Protein AF-A0A536A8M9-F1 (afdb_monomer)

pLDDT: mean 96.78, std 3.22, range [77.0, 98.69]

Nearest PDB structures (foldseek):
  2b33-assembly1_A  TM=9.605E-01  e=4.967E-05  Thermotoga maritima MSB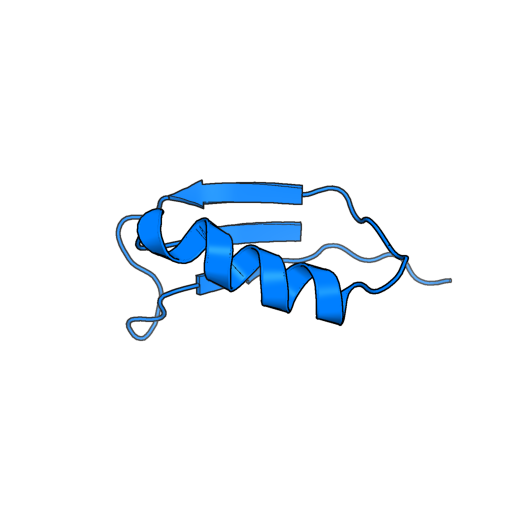8
  5yu2-assembly1_C  TM=9.859E-01  e=4.628E-05  Staphylococcus aureus subsp. aureus Mu50
  1jd1-assembly1_F  TM=9.689E-01  e=4.628E-05  Saccharomyces cerevisiae
  3mqw-assembly1_B  TM=9.868E-01  e=6.592E-05  Entamoeba histolytica
  3quw-assembly1_A  TM=9.675E-01  e=1.337E-04  Saccharomyces cerevisiae

Foldseek 3Di:
DEKEFQDCVCVVVVVVVVCVVCPPNDDDYDYDYDNADPPRDGMDDDDDDDDD

Structure (mmCIF, N/CA/C/O backbone):
data_AF-A0A536A8M9-F1
#
_entry.id   AF-A0A536A8M9-F1
#
loop_
_atom_site.group_PDB
_atom_site.id
_atom_site.type_symbol
_atom_site.label_atom_id
_atom_site.label_alt_id
_atom_site.label_comp_id
_atom_site.label_asym_id
_atom_site.label_entity_id
_atom_site.label_seq_id
_atom_site.pdbx_PDB_ins_code
_atom_site.Cartn_x
_atom_site.Cartn_y
_atom_site.Cartn_z
_atom_site.occupancy
_atom_site.B_iso_or_equiv
_atom_site.auth_seq_id
_atom_site.auth_comp_id
_atom_site.auth_asym_id
_atom_site.auth_atom_id
_atom_site.pdbx_PDB_model_num
ATOM 1 N N . THR A 1 1 ? 5.555 0.211 -6.740 1.00 96.75 1 THR A N 1
ATOM 2 C CA . THR A 1 1 ? 4.240 0.515 -6.165 1.00 96.75 1 THR A CA 1
ATOM 3 C C . THR A 1 1 ? 4.438 1.010 -4.751 1.00 96.75 1 THR A C 1
ATOM 5 O O . THR A 1 1 ? 5.383 0.586 -4.087 1.00 96.75 1 THR A O 1
ATOM 8 N N . THR A 1 2 ? 3.575 1.902 -4.294 1.00 98.50 2 THR A N 1
ATOM 9 C CA . THR A 1 2 ? 3.501 2.281 -2.879 1.00 98.50 2 THR A CA 1
ATOM 10 C C . THR A 1 2 ? 2.186 1.733 -2.351 1.00 98.50 2 THR A C 1
ATOM 12 O O . THR A 1 2 ? 1.146 1.947 -2.969 1.00 98.50 2 THR A O 1
ATOM 15 N N . VAL A 1 3 ? 2.243 0.957 -1.270 1.00 98.50 3 VAL A N 1
ATOM 16 C CA . VAL A 1 3 ? 1.078 0.320 -0.647 1.00 98.50 3 VAL A CA 1
ATOM 17 C C . VAL A 1 3 ? 0.828 0.967 0.708 1.00 98.50 3 VAL A C 1
ATOM 19 O O . VAL A 1 3 ? 1.707 0.962 1.571 1.00 98.50 3 VAL A O 1
ATOM 22 N N . PHE A 1 4 ? -0.380 1.474 0.904 1.00 98.69 4 PHE A N 1
ATOM 23 C CA . PHE A 1 4 ? -0.841 2.053 2.158 1.00 98.69 4 PHE A CA 1
ATOM 24 C C . PHE A 1 4 ? -1.841 1.092 2.801 1.00 98.69 4 PHE A C 1
ATOM 26 O O . PHE A 1 4 ? -2.810 0.699 2.152 1.00 98.69 4 PHE A O 1
ATOM 33 N N . LEU A 1 5 ? -1.602 0.694 4.052 1.00 98.62 5 LEU A N 1
ATOM 34 C CA . LEU A 1 5 ? -2.488 -0.189 4.819 1.00 98.62 5 LEU A CA 1
ATOM 35 C C . LEU A 1 5 ? -2.990 0.515 6.075 1.00 98.62 5 LEU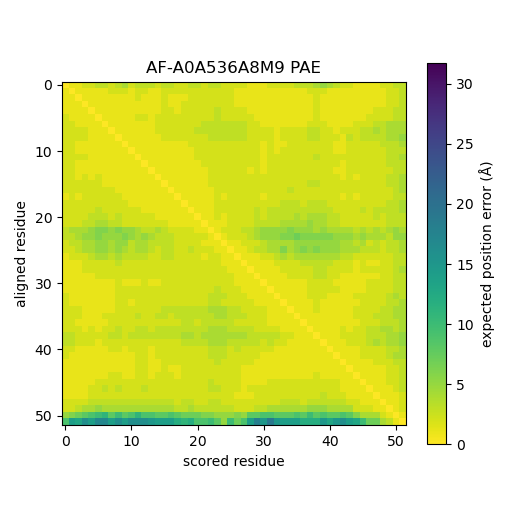 A C 1
ATOM 37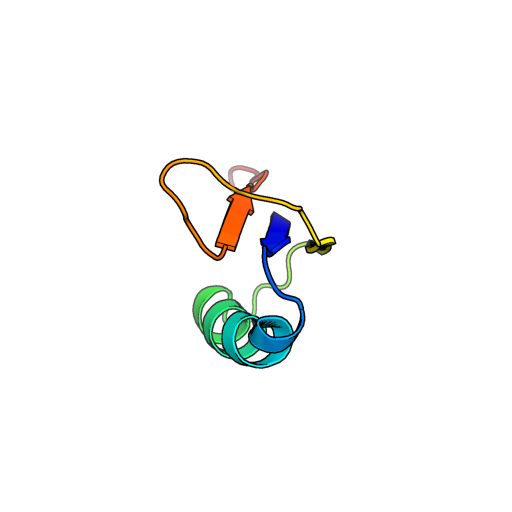 O O . LEU A 1 5 ? -2.202 1.134 6.787 1.00 98.62 5 LEU A O 1
ATOM 41 N N . THR A 1 6 ? -4.277 0.376 6.385 1.00 98.62 6 THR A N 1
ATOM 42 C CA . THR A 1 6 ? -4.823 0.872 7.661 1.00 98.62 6 THR A CA 1
ATOM 43 C C . THR A 1 6 ? -4.518 -0.055 8.838 1.00 98.62 6 THR A C 1
ATOM 45 O O . THR A 1 6 ? -4.538 0.383 9.982 1.00 98.62 6 THR A O 1
ATOM 48 N N . ASP A 1 7 ? -4.232 -1.331 8.564 1.00 98.12 7 ASP A N 1
ATOM 49 C CA . ASP A 1 7 ? -3.832 -2.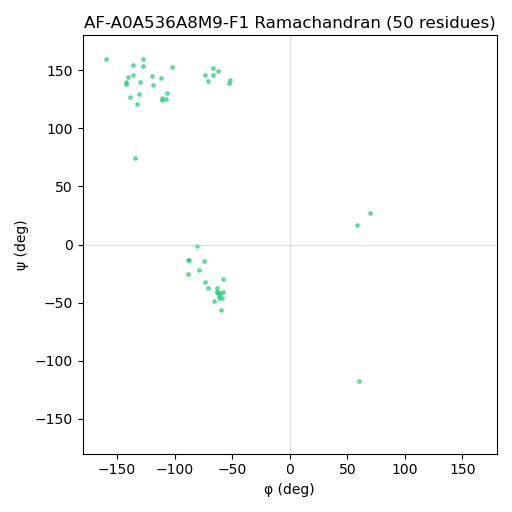333 9.552 1.00 98.12 7 ASP A CA 1
ATOM 50 C C . ASP A 1 7 ? -2.702 -3.206 8.981 1.00 98.12 7 ASP A C 1
ATOM 52 O O . ASP A 1 7 ? -2.823 -3.773 7.893 1.00 98.12 7 ASP A O 1
ATOM 56 N N . LEU A 1 8 ? -1.585 -3.320 9.705 1.00 97.38 8 LEU A N 1
ATOM 57 C CA . LEU A 1 8 ? -0.475 -4.192 9.305 1.00 97.38 8 LEU A CA 1
ATOM 58 C C . LEU A 1 8 ? -0.772 -5.678 9.539 1.00 97.38 8 LEU A C 1
ATOM 60 O O . LEU A 1 8 ? -0.085 -6.517 8.957 1.00 97.38 8 LEU A O 1
ATOM 64 N N . GLY A 1 9 ? -1.805 -6.018 10.315 1.00 98.12 9 GLY A N 1
ATOM 65 C CA . GLY A 1 9 ? -2.327 -7.382 10.409 1.00 98.12 9 GLY A CA 1
ATOM 66 C C . GLY A 1 9 ? -2.764 -7.942 9.050 1.00 98.12 9 GLY A C 1
ATOM 67 O O . GLY A 1 9 ? -2.591 -9.131 8.790 1.00 98.12 9 GLY A O 1
ATOM 68 N N . ASP A 1 10 ? -3.208 -7.076 8.133 1.00 98.06 10 ASP A N 1
ATOM 69 C CA . ASP A 1 10 ? -3.626 -7.452 6.777 1.00 98.06 10 ASP A CA 1
ATOM 70 C C . ASP A 1 10 ? -2.439 -7.634 5.799 1.00 98.06 10 ASP A C 1
A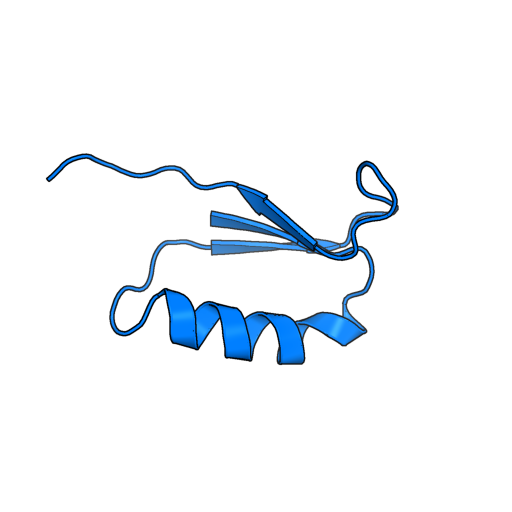TOM 72 O O . ASP A 1 10 ? -2.634 -7.998 4.636 1.00 98.06 10 ASP A O 1
ATOM 76 N N . PHE A 1 11 ? -1.187 -7.419 6.231 1.00 97.69 11 PHE A N 1
ATOM 77 C CA . PHE A 1 11 ? -0.010 -7.442 5.348 1.00 97.69 11 PHE A CA 1
ATOM 78 C C . PHE A 1 11 ? 0.202 -8.787 4.643 1.00 97.69 11 PHE A C 1
ATOM 80 O O . PHE A 1 11 ? 0.531 -8.815 3.455 1.00 97.69 11 PHE A O 1
ATOM 87 N N . ALA A 1 12 ? 0.016 -9.903 5.353 1.00 98.12 12 ALA A N 1
ATOM 88 C CA . ALA A 1 12 ? 0.194 -11.238 4.782 1.00 98.1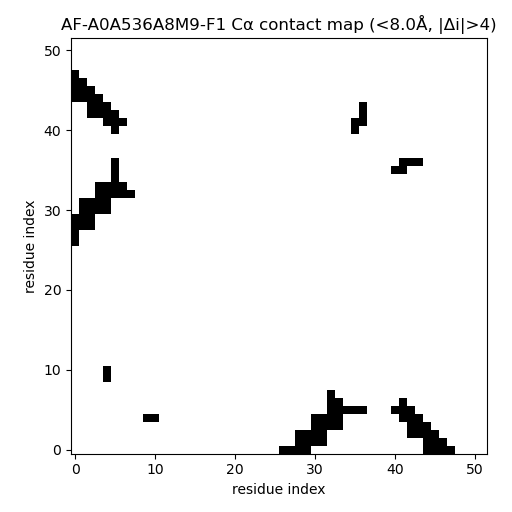2 12 ALA A CA 1
ATOM 89 C C . ALA A 1 12 ? -0.852 -11.531 3.693 1.00 98.12 12 ALA A C 1
ATOM 91 O O . ALA A 1 12 ? -0.484 -11.907 2.581 1.00 98.12 12 ALA A O 1
ATOM 92 N N . ALA A 1 13 ? -2.129 -11.265 3.985 1.00 98.06 13 ALA A N 1
ATOM 93 C CA . ALA A 1 13 ? -3.230 -11.454 3.042 1.00 98.06 13 ALA A CA 1
ATOM 94 C C . ALA A 1 13 ? -3.098 -10.540 1.811 1.00 98.06 13 ALA A C 1
ATOM 96 O O . ALA A 1 13 ? -3.294 -10.974 0.676 1.00 98.06 13 ALA A O 1
ATOM 97 N N . MET A 1 14 ? -2.697 -9.279 2.011 1.00 97.50 14 MET A N 1
ATOM 98 C CA . MET A 1 14 ? -2.411 -8.359 0.908 1.00 97.50 14 MET A CA 1
ATOM 99 C C . MET A 1 14 ? -1.270 -8.880 0.025 1.00 97.50 14 MET A C 1
ATOM 101 O O . MET A 1 14 ? -1.386 -8.842 -1.200 1.00 97.50 14 MET A O 1
ATOM 105 N N . ASN A 1 15 ? -0.185 -9.393 0.619 1.00 96.56 15 ASN A N 1
ATOM 106 C CA . ASN A 1 15 ? 0.971 -9.896 -0.128 1.00 96.56 15 ASN A CA 1
ATOM 107 C C . ASN A 1 15 ? 0.650 -11.099 -1.015 1.00 96.56 15 ASN A C 1
ATOM 109 O O . ASN A 1 15 ? 1.216 -11.190 -2.104 1.00 96.56 15 ASN A O 1
ATOM 113 N N . GLU A 1 16 ? -0.218 -12.002 -0.562 1.00 97.44 16 GLU A N 1
ATOM 114 C CA . GLU A 1 16 ? -0.654 -13.166 -1.338 1.00 97.44 16 GLU A CA 1
ATOM 115 C C . GLU A 1 16 ? -1.317 -12.718 -2.646 1.00 97.44 16 GLU A C 1
ATOM 117 O O . GLU A 1 16 ? -0.802 -12.988 -3.735 1.00 97.44 16 GLU A O 1
ATOM 122 N N . VAL A 1 17 ? -2.357 -11.885 -2.542 1.00 97.06 17 VAL A N 1
ATOM 123 C CA . VAL A 1 17 ? -3.070 -11.338 -3.706 1.00 97.06 17 VAL A CA 1
ATOM 124 C C . VAL A 1 17 ? -2.151 -10.465 -4.568 1.00 97.06 17 VAL A C 1
ATOM 126 O O . VAL A 1 17 ? -2.187 -10.534 -5.798 1.00 97.06 17 VAL A O 1
ATOM 129 N N . TYR A 1 18 ? -1.294 -9.647 -3.950 1.00 96.88 18 TYR A N 1
ATOM 130 C CA . TYR A 1 18 ? -0.318 -8.819 -4.662 1.00 96.88 18 TYR A CA 1
ATOM 131 C C . TYR A 1 18 ? 0.622 -9.681 -5.517 1.00 96.88 18 TYR A C 1
ATOM 133 O O . TYR A 1 18 ? 0.859 -9.373 -6.688 1.00 96.88 18 TYR A O 1
ATOM 141 N N . GLY A 1 19 ? 1.145 -10.772 -4.953 1.00 96.00 19 GLY A N 1
ATOM 142 C CA . GLY A 1 19 ? 2.035 -11.702 -5.642 1.00 96.00 19 GLY A CA 1
ATOM 143 C C . GLY A 1 19 ? 1.368 -12.355 -6.849 1.00 96.00 19 GLY A C 1
ATOM 144 O O . GLY A 1 19 ? 1.949 -12.356 -7.937 1.00 96.00 19 GLY A O 1
ATOM 145 N N . GLU A 1 20 ? 0.131 -12.824 -6.686 1.00 96.56 20 GLU A N 1
ATOM 146 C CA . GLU A 1 20 ? -0.671 -13.384 -7.778 1.00 96.56 20 GLU A CA 1
ATOM 147 C C . GLU A 1 20 ? -0.858 -12.387 -8.926 1.00 96.56 20 GLU A C 1
ATOM 149 O O . GLU A 1 20 ? -0.744 -12.757 -10.095 1.00 96.56 20 GLU A O 1
ATOM 154 N N . ARG A 1 21 ? -1.099 -11.103 -8.621 1.00 95.62 21 ARG A N 1
ATOM 155 C CA . ARG A 1 21 ? -1.358 -10.090 -9.660 1.00 95.62 21 ARG A CA 1
ATOM 156 C C . ARG A 1 21 ? -0.119 -9.676 -10.433 1.00 95.62 21 ARG A C 1
ATOM 158 O O . ARG A 1 21 ? -0.232 -9.374 -11.619 1.00 95.62 21 ARG A O 1
ATOM 165 N N . PHE A 1 22 ? 1.050 -9.675 -9.800 1.00 94.00 22 PHE A N 1
ATOM 166 C CA . PHE A 1 22 ? 2.301 -9.358 -10.487 1.00 94.00 22 PHE A CA 1
ATOM 167 C C . PHE A 1 22 ? 2.971 -10.579 -11.140 1.00 94.00 22 PHE A C 1
ATOM 169 O O . PHE A 1 22 ? 3.845 -10.400 -11.987 1.00 94.00 22 PHE A O 1
ATOM 176 N N . GLY A 1 23 ? 2.553 -11.811 -10.830 1.00 94.06 23 GLY A N 1
ATOM 177 C CA . GLY A 1 23 ? 3.036 -13.020 -11.504 1.00 94.06 23 GLY A CA 1
ATOM 178 C C . GLY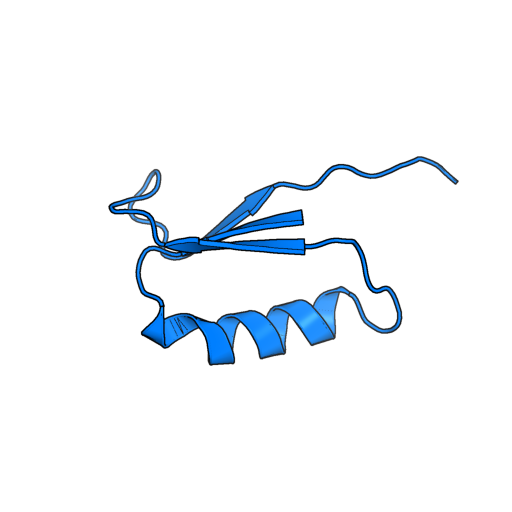 A 1 23 ? 4.549 -13.192 -11.356 1.00 94.06 23 GLY A C 1
ATOM 179 O O . GLY A 1 23 ? 5.047 -13.325 -10.241 1.00 94.06 23 GLY A O 1
ATOM 180 N N . SER A 1 24 ? 5.300 -13.175 -12.462 1.00 94.94 24 SER A N 1
ATOM 181 C CA . SER A 1 24 ? 6.775 -13.169 -12.451 1.00 94.94 24 SER A CA 1
ATOM 182 C C . SER A 1 24 ? 7.386 -11.764 -12.394 1.00 94.94 24 SER A C 1
ATOM 184 O O . SER A 1 24 ? 8.574 -11.618 -12.107 1.00 94.94 24 SER A O 1
ATOM 186 N N . HIS A 1 25 ? 6.595 -10.717 -12.638 1.00 94.12 25 HIS A N 1
ATOM 187 C CA . HIS A 1 25 ? 7.049 -9.340 -12.515 1.00 94.12 25 HIS A CA 1
ATOM 188 C C . HIS A 1 25 ? 7.243 -8.977 -11.033 1.00 94.12 25 HIS A C 1
ATOM 190 O O . HIS A 1 25 ? 6.490 -9.398 -10.150 1.00 94.12 25 HIS A O 1
ATOM 196 N N . ARG A 1 26 ? 8.298 -8.217 -10.738 1.00 93.06 26 ARG A N 1
ATOM 197 C CA . ARG A 1 26 ? 8.685 -7.819 -9.376 1.00 93.06 26 ARG A CA 1
ATOM 198 C C . ARG A 1 26 ? 9.025 -6.325 -9.370 1.00 93.06 26 ARG A C 1
ATOM 200 O O . ARG A 1 26 ? 10.203 -5.975 -9.384 1.00 93.06 26 ARG A O 1
ATOM 207 N N . PRO A 1 27 ? 8.024 -5.429 -9.432 1.00 95.00 27 PRO A N 1
ATOM 208 C CA . PRO A 1 27 ? 8.287 -3.995 -9.385 1.00 95.00 27 PRO A CA 1
ATOM 209 C C . PRO A 1 27 ? 8.828 -3.596 -8.007 1.00 95.00 27 PRO A C 1
ATOM 211 O O . PRO A 1 27 ? 8.475 -4.209 -6.996 1.00 95.00 27 PRO A O 1
ATOM 214 N N . ALA A 1 28 ? 9.636 -2.533 -7.961 1.00 97.38 28 ALA A N 1
ATOM 215 C CA . ALA A 1 28 ? 10.049 -1.915 -6.701 1.00 97.38 28 ALA A CA 1
ATOM 216 C C . ALA A 1 28 ? 8.815 -1.578 -5.846 1.00 97.38 28 ALA A C 1
ATOM 218 O O . ALA A 1 28 ? 7.804 -1.123 -6.392 1.00 97.38 28 ALA A O 1
ATOM 219 N N . ARG A 1 29 ? 8.876 -1.808 -4.528 1.00 97.44 29 ARG A N 1
ATOM 220 C CA . ARG A 1 29 ? 7.729 -1.641 -3.625 1.00 97.44 29 ARG A CA 1
ATOM 221 C C . ARG A 1 29 ? 8.120 -1.062 -2.269 1.00 97.44 29 ARG A C 1
ATOM 223 O O . ARG A 1 29 ? 9.077 -1.537 -1.666 1.00 97.44 29 ARG A O 1
ATOM 230 N N . SER A 1 30 ? 7.275 -0.164 -1.766 1.00 98.06 30 SER A N 1
ATOM 231 C CA . SER A 1 30 ? 7.215 0.239 -0.356 1.00 98.06 30 SER A CA 1
ATOM 232 C C . SER A 1 30 ? 5.831 -0.066 0.222 1.00 98.06 30 SER A C 1
ATOM 234 O O . SER A 1 30 ? 4.829 0.054 -0.482 1.00 98.06 30 SER A O 1
ATOM 236 N N . THR A 1 31 ? 5.765 -0.455 1.496 1.00 98.25 31 THR A N 1
ATOM 237 C CA . THR A 1 31 ? 4.502 -0.651 2.225 1.00 98.25 31 THR A CA 1
ATOM 238 C C . THR A 1 31 ? 4.575 0.071 3.560 1.00 98.25 31 THR A C 1
ATOM 240 O O . THR A 1 31 ? 5.549 -0.111 4.288 1.00 98.25 31 THR A O 1
ATOM 243 N N . VAL A 1 32 ? 3.570 0.888 3.873 1.00 98.19 32 VAL A N 1
ATOM 244 C CA . VAL A 1 32 ? 3.535 1.703 5.094 1.00 98.19 32 VAL A CA 1
ATOM 245 C C . VAL A 1 32 ? 2.156 1.658 5.763 1.00 98.19 32 VAL A C 1
ATOM 247 O O . VAL A 1 32 ? 1.142 1.581 5.060 1.00 98.19 32 VAL A O 1
ATOM 250 N N . PRO A 1 33 ? 2.095 1.711 7.106 1.00 98.19 33 PRO A N 1
ATOM 251 C CA . PRO A 1 33 ? 0.840 1.906 7.815 1.00 98.19 33 PRO A CA 1
ATOM 252 C C . PRO A 1 33 ? 0.356 3.356 7.685 1.00 98.19 33 PRO A C 1
ATOM 254 O O . PRO A 1 33 ? 1.159 4.292 7.692 1.00 98.19 33 PRO A O 1
ATOM 257 N N . VAL A 1 34 ? -0.959 3.548 7.625 1.00 98.44 34 VAL A N 1
ATOM 258 C CA . VAL A 1 34 ? -1.626 4.858 7.653 1.00 98.44 34 VAL A CA 1
ATOM 259 C C . VAL A 1 34 ? -2.831 4.818 8.589 1.00 98.44 34 VAL A C 1
ATOM 261 O O . VAL A 1 34 ? -3.410 3.764 8.817 1.00 98.44 34 VAL A O 1
ATOM 264 N N . ALA A 1 35 ? -3.233 5.968 9.134 1.00 98.31 35 ALA A N 1
ATOM 265 C CA . ALA A 1 35 ? -4.344 6.017 10.088 1.00 98.31 35 ALA A CA 1
ATOM 266 C C . ALA A 1 35 ? -5.715 5.751 9.438 1.00 98.31 35 ALA A C 1
ATOM 268 O O . ALA A 1 35 ? -6.581 5.131 10.049 1.00 98.31 35 ALA A O 1
ATOM 269 N N . ALA A 1 36 ? -5.927 6.240 8.214 1.00 98.38 36 ALA A N 1
ATOM 270 C CA . ALA A 1 36 ? -7.171 6.078 7.469 1.00 98.38 36 ALA A CA 1
ATOM 271 C C . ALA A 1 36 ? -6.936 6.292 5.969 1.00 98.38 36 ALA A C 1
ATOM 273 O O . ALA A 1 36 ? -5.972 6.948 5.572 1.00 98.38 36 ALA A O 1
ATOM 274 N N . LEU A 1 37 ? -7.856 5.778 5.153 1.00 98.56 37 LEU A N 1
ATOM 275 C CA . LEU A 1 37 ? -7.892 5.963 3.703 1.00 98.56 37 LEU A CA 1
ATOM 276 C C . LEU A 1 37 ? -9.269 6.484 3.257 1.00 98.56 37 LEU A C 1
ATOM 278 O O . LEU A 1 37 ? -10.264 6.307 3.978 1.00 98.56 37 LEU A O 1
ATOM 282 N N . PRO A 1 38 ? -9.371 7.106 2.066 1.00 98.38 38 PRO A N 1
ATOM 283 C CA . PRO A 1 38 ? -10.645 7.551 1.515 1.00 98.38 38 PRO A CA 1
ATOM 284 C C . PRO A 1 38 ? -11.695 6.435 1.498 1.00 98.38 38 PRO A C 1
ATOM 286 O O . PRO A 1 38 ? -11.402 5.272 1.223 1.00 98.38 38 PRO A O 1
ATOM 289 N N . ARG A 1 39 ? -12.952 6.797 1.785 1.00 97.56 39 ARG A N 1
ATOM 290 C CA . ARG A 1 39 ? -14.107 5.875 1.815 1.00 97.56 39 ARG A CA 1
ATOM 291 C C . ARG A 1 39 ? -13.979 4.702 2.803 1.00 97.56 39 ARG A C 1
ATOM 293 O O . ARG A 1 39 ? -14.728 3.738 2.676 1.00 97.56 39 ARG A O 1
ATOM 300 N N . GLY A 1 40 ? -13.066 4.774 3.774 1.00 97.19 40 GLY A N 1
ATOM 301 C CA . GLY A 1 40 ? -12.845 3.692 4.737 1.00 97.19 40 GLY A CA 1
ATOM 302 C C . GLY A 1 40 ? -12.197 2.452 4.116 1.00 97.19 40 GLY A C 1
ATOM 303 O O . GLY A 1 40 ? -12.426 1.340 4.587 1.00 97.19 40 GLY A O 1
ATOM 304 N N . ALA A 1 41 ? -11.429 2.623 3.035 1.00 98.38 41 ALA A N 1
ATOM 305 C CA . ALA A 1 41 ? -10.670 1.532 2.441 1.00 98.38 41 ALA A CA 1
ATOM 306 C C . ALA A 1 41 ? -9.628 0.976 3.427 1.00 98.38 41 ALA A C 1
ATOM 308 O O . ALA A 1 41 ? -9.081 1.708 4.249 1.00 98.38 41 ALA A O 1
ATOM 309 N N . LYS A 1 42 ? -9.334 -0.323 3.313 1.00 98.12 42 LYS A N 1
ATOM 310 C CA . LYS A 1 42 ? -8.280 -0.983 4.104 1.00 98.12 42 LYS A CA 1
ATOM 311 C C . LYS A 1 42 ? -6.898 -0.919 3.453 1.00 98.12 42 LYS A C 1
ATOM 313 O O . LYS A 1 42 ? -5.878 -1.007 4.132 1.00 98.12 42 LYS A O 1
ATOM 318 N N . VAL A 1 43 ? -6.880 -0.791 2.128 1.00 98.25 43 VAL A N 1
ATOM 319 C CA . VAL A 1 43 ? -5.672 -0.773 1.307 1.00 98.25 43 VAL A CA 1
ATOM 320 C C . VAL A 1 43 ? -5.831 0.224 0.165 1.00 98.25 43 VAL A C 1
ATOM 322 O O . VAL A 1 43 ? -6.883 0.284 -0.470 1.00 98.25 43 VAL A O 1
ATOM 325 N N . GLU A 1 44 ? -4.773 0.977 -0.110 1.00 98.62 44 GLU A N 1
ATOM 326 C CA . GLU A 1 44 ? -4.625 1.813 -1.300 1.00 98.62 44 GLU A CA 1
ATOM 327 C C . GLU A 1 44 ? -3.265 1.521 -1.941 1.00 98.62 44 GLU A C 1
ATOM 329 O O . GLU A 1 44 ? -2.274 1.301 -1.240 1.00 98.62 44 GLU A O 1
ATOM 334 N N . ILE A 1 45 ? -3.217 1.459 -3.274 1.00 98.31 45 ILE A N 1
ATOM 335 C CA . ILE A 1 45 ? -1.993 1.154 -4.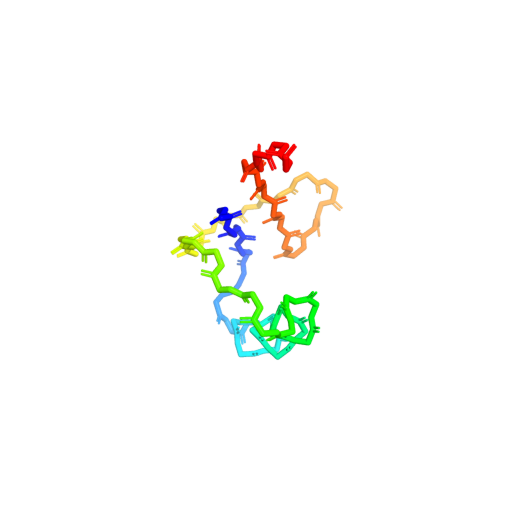020 1.00 98.31 45 ILE A CA 1
ATOM 336 C C . ILE A 1 45 ? -1.833 2.161 -5.151 1.00 98.31 45 ILE A C 1
ATOM 338 O O . ILE A 1 45 ? -2.659 2.207 -6.061 1.00 98.31 45 ILE A O 1
ATOM 342 N N . GLU A 1 46 ? -0.721 2.893 -5.143 1.00 98.19 46 GLU A N 1
ATOM 343 C CA . GLU A 1 46 ? -0.275 3.685 -6.290 1.00 98.19 46 GLU A CA 1
ATOM 344 C C . GLU A 1 46 ? 0.857 2.978 -7.051 1.00 98.19 46 GLU A C 1
ATOM 346 O O . GLU A 1 46 ? 1.647 2.191 -6.503 1.00 98.19 46 GLU A O 1
ATOM 351 N N . CYS A 1 47 ? 0.963 3.264 -8.348 1.00 97.31 47 CYS A N 1
ATOM 352 C CA . CYS A 1 47 ? 2.009 2.713 -9.197 1.00 97.31 47 CYS A CA 1
ATOM 353 C C . CYS A 1 47 ? 2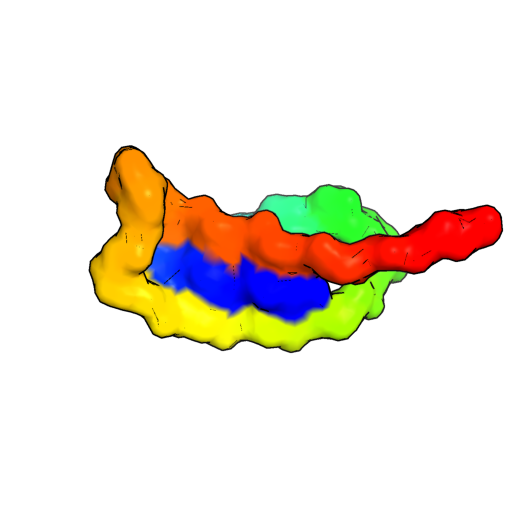.548 3.738 -10.194 1.00 97.31 47 CYS A C 1
ATOM 355 O O . CYS A 1 47 ? 1.798 4.509 -10.784 1.00 97.31 47 CYS A O 1
ATOM 357 N N . ILE A 1 48 ? 3.852 3.656 -10.446 1.00 97.25 48 ILE A N 1
ATOM 358 C CA . ILE A 1 48 ? 4.500 4.256 -11.609 1.00 97.25 48 ILE A CA 1
ATOM 359 C C . ILE A 1 48 ? 4.849 3.104 -12.549 1.00 97.25 48 ILE A C 1
ATOM 361 O O . ILE A 1 48 ? 5.424 2.103 -12.114 1.00 97.25 48 ILE A O 1
ATOM 365 N N . ALA A 1 49 ? 4.484 3.238 -13.820 1.00 96.00 49 ALA A N 1
ATOM 366 C CA . ALA A 1 49 ? 4.758 2.257 -14.861 1.00 96.00 49 ALA A CA 1
ATOM 367 C C . ALA A 1 49 ? 5.442 2.935 -16.051 1.00 96.00 49 ALA A C 1
ATOM 369 O O . ALA A 1 49 ? 5.247 4.125 -16.297 1.00 96.00 49 ALA A O 1
ATOM 370 N N . VAL A 1 50 ? 6.227 2.166 -16.801 1.00 95.94 50 VAL A N 1
ATOM 371 C CA . VAL A 1 50 ? 6.862 2.616 -18.043 1.00 95.94 50 VAL A CA 1
ATOM 372 C C . VAL A 1 50 ? 6.245 1.874 -19.223 1.00 95.94 50 VAL A C 1
ATOM 374 O O . VAL A 1 50 ? 5.897 0.695 -19.112 1.00 95.94 50 VAL A O 1
ATOM 377 N N . ARG A 1 51 ? 6.078 2.569 -20.353 1.00 90.75 51 ARG A N 1
ATOM 378 C CA . ARG A 1 51 ? 5.648 1.933 -21.602 1.00 90.75 51 ARG A CA 1
ATOM 379 C C . ARG A 1 51 ? 6.754 0.994 -22.094 1.00 90.75 51 ARG A C 1
ATOM 381 O O . ARG A 1 51 ? 7.930 1.274 -21.882 1.00 90.75 51 ARG A O 1
ATOM 388 N N . ARG A 1 52 ? 6.357 -0.112 -22.722 1.00 77.00 52 ARG A N 1
ATOM 389 C CA . ARG A 1 52 ? 7.290 -0.984 -23.443 1.00 77.00 52 ARG A CA 1
ATOM 390 C C . ARG A 1 52 ? 7.833 -0.305 -24.692 1.00 77.00 52 ARG A C 1
ATOM 392 O O . ARG A 1 52 ? 7.063 0.478 -25.298 1.00 77.00 52 ARG A O 1
#

Radius of gyration: 11.77 Å; Cα contacts (8 Å, |Δi|>4): 56; chains: 1; bounding box: 24×21×34 Å

Secondary structure (DSSP, 8-state):
-EEEES-GGGHHHHHHHHHHHHTT-----EEEE-S--GGG-SEEEE------

Sequence (52 aa):
TTVFLTDLGDFAAMNEVYGERFGSHRPARSTVPVAALPRGAKVEIECIAVRR

Mean predicted aligned error: 2.28 Å

Solvent-accessible surface area (backbone atoms only — not comparable to full-atom values): 3316 Å² total; per-residue (Å²): 59,45,36,42,25,52,50,74,85,50,48,65,64,50,48,53,57,50,46,65,75,43,62,91,59,79,73,66,72,50,76,46,80,41,93,71,46,79,96,74,41,60,65,48,77,50,76,84,83,80,85,131